Protein AF-A0A9E4BM17-F1 (afdb_monomer_lite)

Radius of gyration: 13.01 Å; chains: 1; bounding box: 36×26×31 Å

Secondary structure (DSSP, 8-state):
-HHHHHHHHHHH-----HHHHHHHHHHHHHHTT--HHHHHHHHHHHHHSSSS-S-HHHHHHHHHHHHHHHHHHHHHHHTT---HHHHHHHHHHHHHH------

Sequence (103 aa):
MILHYALRSVEETDSWTSAELQQLLRGLANRMEMRFRDFLFPLFVAVSGRPVALPLFDSLEFLERDVVRARLRSAIESLGGVSKKQAKSFEAEWPALHTAGAE

Structure (mmCIF, N/CA/C/O backbone):
data_AF-A0A9E4BM17-F1
#
_entry.id   AF-A0A9E4BM17-F1
#
loop_
_atom_site.group_PDB
_atom_site.id
_atom_site.type_symbol
_atom_site.label_atom_id
_atom_site.label_alt_id
_atom_site.label_comp_id
_atom_site.label_asym_id
_atom_site.label_entity_id
_atom_site.label_seq_id
_atom_site.pdbx_PDB_ins_code
_atom_site.Cartn_x
_atom_site.Cartn_y
_atom_site.Cartn_z
_atom_site.occupancy
_atom_site.B_iso_or_equiv
_atom_site.auth_seq_id
_atom_site.auth_comp_id
_atom_site.auth_asym_id
_atom_site.auth_atom_id
_atom_site.pdbx_PDB_model_num
ATOM 1 N N . MET A 1 1 ? -4.963 -0.643 7.888 1.00 82.06 1 MET A N 1
ATOM 2 C CA . MET A 1 1 ? -3.619 -0.204 8.316 1.00 82.06 1 MET A CA 1
ATOM 3 C C . MET A 1 1 ? -2.595 -0.390 7.199 1.00 82.06 1 MET A C 1
ATOM 5 O O . MET A 1 1 ? -2.213 0.612 6.620 1.00 82.06 1 MET A O 1
ATOM 9 N N . ILE A 1 2 ? -2.244 -1.624 6.802 1.00 86.56 2 ILE A N 1
ATOM 10 C CA . ILE A 1 2 ? -1.223 -1.895 5.758 1.00 86.56 2 ILE A CA 1
ATOM 11 C C . ILE A 1 2 ? -1.484 -1.128 4.452 1.00 86.56 2 ILE A C 1
ATOM 13 O O . ILE A 1 2 ? -0.619 -0.396 3.991 1.00 86.56 2 ILE A O 1
ATOM 17 N N . LEU A 1 3 ? -2.700 -1.224 3.897 1.00 87.94 3 LEU A N 1
ATOM 18 C CA . LEU A 1 3 ? -3.060 -0.529 2.651 1.00 87.94 3 LEU A CA 1
ATOM 19 C C . LEU A 1 3 ? -2.994 0.999 2.758 1.00 87.94 3 LEU A C 1
ATOM 21 O O . LEU A 1 3 ? -2.708 1.662 1.770 1.00 87.94 3 LEU A O 1
ATOM 25 N N . HIS A 1 4 ? -3.248 1.552 3.946 1.00 88.31 4 HIS A N 1
ATOM 26 C CA . HIS A 1 4 ? -3.225 2.996 4.169 1.00 88.31 4 HIS A CA 1
ATOM 27 C C . HIS A 1 4 ? -1.789 3.528 4.160 1.00 88.31 4 HIS A C 1
ATOM 29 O O . HIS A 1 4 ? -1.492 4.484 3.453 1.00 88.31 4 HIS A O 1
ATOM 35 N N . TYR A 1 5 ? -0.887 2.859 4.884 1.00 88.56 5 TYR A N 1
ATOM 36 C CA . TYR A 1 5 ? 0.533 3.203 4.882 1.00 88.56 5 TYR A CA 1
ATOM 37 C C . TYR A 1 5 ? 1.187 2.942 3.528 1.00 88.56 5 TYR A C 1
ATOM 39 O O . TYR A 1 5 ? 1.942 3.781 3.054 1.00 88.56 5 TYR A O 1
ATOM 47 N N . ALA A 1 6 ? 0.839 1.833 2.868 1.00 89.19 6 ALA A N 1
ATOM 48 C CA . ALA A 1 6 ? 1.316 1.558 1.521 1.00 89.19 6 ALA A CA 1
ATOM 49 C C . ALA A 1 6 ? 0.883 2.663 0.550 1.00 89.19 6 ALA A C 1
ATOM 51 O O . ALA A 1 6 ? 1.746 3.226 -0.111 1.00 89.19 6 ALA A O 1
ATOM 52 N N . LEU A 1 7 ? -0.410 3.027 0.520 1.00 90.12 7 LEU A N 1
ATOM 53 C CA . LEU A 1 7 ? -0.930 4.118 -0.315 1.00 90.12 7 LEU A CA 1
ATOM 54 C C . LEU A 1 7 ? -0.147 5.415 -0.101 1.00 90.12 7 LEU A C 1
ATOM 56 O O . LEU A 1 7 ? 0.251 6.048 -1.073 1.00 90.12 7 LEU A O 1
ATOM 60 N N . ARG A 1 8 ? 0.108 5.777 1.156 1.00 88.94 8 ARG A N 1
ATOM 61 C CA . ARG A 1 8 ? 0.819 7.009 1.489 1.00 88.94 8 ARG A CA 1
ATOM 62 C C . ARG A 1 8 ? 2.285 6.975 1.048 1.00 88.94 8 ARG A C 1
ATOM 64 O O . ARG A 1 8 ? 2.749 7.931 0.440 1.00 88.94 8 ARG A O 1
ATOM 71 N N . SER A 1 9 ? 2.979 5.845 1.216 1.00 87.81 9 SER A N 1
ATOM 72 C CA . SER A 1 9 ? 4.351 5.697 0.710 1.00 87.81 9 SER A CA 1
ATOM 73 C C . SER A 1 9 ? 4.427 5.812 -0.817 1.00 87.81 9 SER A C 1
ATOM 75 O O . SER A 1 9 ? 5.268 6.549 -1.325 1.00 87.81 9 SER A O 1
ATOM 77 N N . VAL A 1 10 ? 3.535 5.152 -1.573 1.00 87.56 10 VAL A N 1
ATOM 78 C CA . VAL A 1 10 ? 3.502 5.320 -3.045 1.00 87.56 10 VAL A CA 1
ATOM 79 C C . VAL A 1 10 ? 3.001 6.705 -3.481 1.00 87.56 10 VAL A C 1
ATOM 81 O O . VAL A 1 10 ? 3.262 7.147 -4.604 1.00 87.56 10 VAL A O 1
ATOM 84 N N . GLU A 1 11 ? 2.298 7.434 -2.614 1.00 86.56 11 GLU A N 1
ATOM 85 C CA . GLU A 1 11 ? 1.935 8.831 -2.846 1.00 86.56 11 GLU A CA 1
ATOM 86 C C . GLU A 1 11 ? 3.101 9.801 -2.673 1.00 86.56 11 GLU A C 1
ATOM 88 O O . GLU A 1 11 ? 3.075 10.827 -3.339 1.00 86.56 11 GLU A O 1
ATOM 93 N N . GLU A 1 12 ? 4.125 9.474 -1.892 1.00 86.25 12 GLU A N 1
ATOM 94 C CA . GLU A 1 12 ? 5.310 10.320 -1.672 1.00 86.25 12 GLU A CA 1
ATOM 95 C C . GLU A 1 12 ? 6.484 9.964 -2.599 1.00 86.25 12 GLU A C 1
ATOM 97 O O . GLU A 1 12 ? 7.419 10.740 -2.738 1.00 86.25 12 GLU A O 1
ATOM 102 N N . THR A 1 13 ? 6.435 8.809 -3.270 1.00 85.31 13 THR A N 1
ATOM 103 C CA . THR A 1 13 ? 7.521 8.360 -4.157 1.00 85.31 13 THR A CA 1
ATOM 104 C C . THR A 1 13 ? 7.497 9.086 -5.503 1.00 85.31 13 THR A C 1
ATOM 106 O O . THR A 1 13 ? 6.473 9.067 -6.190 1.00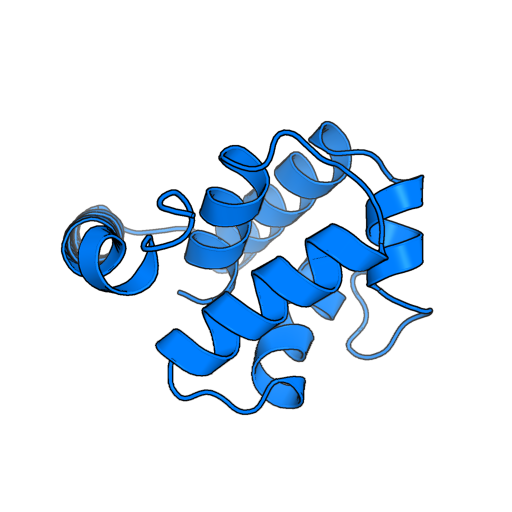 85.31 13 THR A O 1
ATOM 109 N N . ASP A 1 14 ? 8.632 9.646 -5.926 1.00 83.06 14 ASP A N 1
ATOM 110 C CA . ASP A 1 14 ? 8.798 10.229 -7.267 1.00 83.06 14 ASP A CA 1
ATOM 111 C C . ASP A 1 14 ? 9.242 9.198 -8.320 1.00 83.06 14 ASP A C 1
ATOM 113 O O . ASP A 1 14 ? 8.807 9.255 -9.470 1.00 83.06 14 ASP A O 1
ATOM 117 N N . SER A 1 15 ? 10.055 8.214 -7.923 1.00 85.19 15 SER A N 1
ATOM 118 C CA . SER A 1 15 ? 10.532 7.130 -8.792 1.00 85.19 15 SER A CA 1
ATOM 119 C C . SER A 1 15 ? 9.530 5.973 -8.872 1.00 85.19 15 SER A C 1
ATOM 121 O O . SER A 1 15 ? 9.245 5.316 -7.873 1.00 85.19 15 SER A O 1
ATOM 123 N N . TRP A 1 16 ? 9.019 5.670 -10.068 1.00 88.88 16 TRP A N 1
ATOM 124 C CA . TRP A 1 16 ? 8.026 4.606 -10.279 1.00 88.88 16 TRP A CA 1
ATOM 125 C C . TRP A 1 16 ? 8.597 3.415 -11.057 1.00 88.88 16 TRP A C 1
ATOM 127 O O . TRP A 1 16 ? 8.242 3.190 -12.209 1.00 88.88 16 TRP A O 1
ATOM 137 N N . THR A 1 17 ? 9.498 2.654 -10.432 1.00 89.75 17 THR A N 1
ATOM 138 C CA . THR A 1 17 ? 10.072 1.425 -11.014 1.00 89.75 17 THR A CA 1
ATOM 139 C C . THR A 1 17 ? 9.853 0.232 -10.088 1.00 89.75 17 THR A C 1
ATOM 141 O O . THR A 1 17 ? 9.766 0.390 -8.868 1.00 89.75 17 THR A O 1
ATOM 144 N N . SER A 1 18 ? 9.789 -0.983 -10.639 1.00 88.94 18 SER A N 1
ATOM 145 C CA . SER A 1 18 ? 9.589 -2.221 -9.872 1.00 88.94 18 SER A CA 1
ATOM 146 C C . SER A 1 18 ? 10.624 -2.379 -8.743 1.00 88.94 18 SER A C 1
ATOM 148 O O . SER A 1 18 ? 10.269 -2.714 -7.609 1.00 88.94 18 SER A O 1
ATOM 150 N N . ALA A 1 19 ? 11.892 -2.036 -9.007 1.00 90.06 19 ALA A N 1
ATOM 151 C CA . ALA A 1 19 ? 12.974 -2.103 -8.023 1.00 90.06 19 ALA A CA 1
ATOM 152 C C . ALA A 1 19 ? 12.786 -1.123 -6.848 1.00 90.06 19 ALA A C 1
ATOM 154 O O . ALA A 1 19 ? 12.857 -1.541 -5.688 1.00 90.06 19 ALA A O 1
ATOM 155 N N . GLU A 1 20 ? 12.492 0.147 -7.140 1.00 89.88 20 GLU A N 1
ATOM 156 C CA . GLU A 1 20 ? 12.271 1.192 -6.129 1.00 89.88 20 GLU A CA 1
ATOM 157 C C . GLU A 1 20 ? 11.027 0.892 -5.288 1.00 89.88 20 GLU A C 1
ATOM 159 O O . GLU A 1 20 ? 11.066 0.924 -4.057 1.00 89.88 20 GLU A O 1
ATOM 164 N N . LEU A 1 2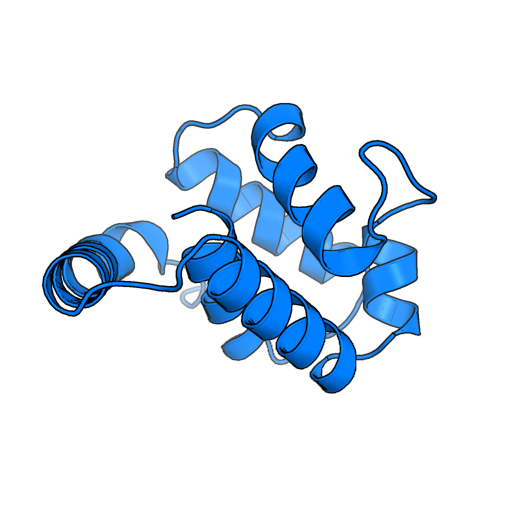1 ? 9.932 0.482 -5.938 1.00 89.69 21 LEU A N 1
ATOM 165 C CA . LEU A 1 21 ? 8.697 0.081 -5.265 1.00 89.69 21 LEU A CA 1
ATOM 166 C C . LEU A 1 21 ? 8.927 -1.109 -4.328 1.00 89.69 21 LEU A C 1
ATOM 168 O O . LEU A 1 21 ? 8.405 -1.136 -3.211 1.00 89.69 21 LEU A O 1
ATOM 172 N N . GLN A 1 22 ? 9.731 -2.087 -4.751 1.00 90.50 22 GLN A N 1
ATOM 173 C CA . GLN A 1 22 ? 10.091 -3.218 -3.905 1.00 90.50 22 GLN A CA 1
ATOM 174 C C . GLN A 1 22 ? 10.911 -2.780 -2.688 1.00 90.50 22 GLN A C 1
ATOM 176 O O . GLN A 1 22 ? 10.638 -3.248 -1.579 1.00 90.50 22 GLN A O 1
ATOM 181 N N . GLN A 1 23 ? 11.909 -1.913 -2.869 1.00 90.69 23 GLN A N 1
ATOM 182 C CA . GLN A 1 23 ? 12.744 -1.411 -1.776 1.00 90.69 23 GLN A CA 1
ATOM 183 C C . GLN A 1 23 ? 11.921 -0.601 -0.773 1.00 90.69 23 GLN A C 1
ATOM 185 O O . GLN A 1 23 ? 11.996 -0.853 0.432 1.00 90.69 23 GLN A O 1
ATOM 190 N N . LEU A 1 24 ? 11.075 0.298 -1.266 1.00 90.38 24 LEU A N 1
ATOM 191 C CA . LEU A 1 24 ? 10.183 1.128 -0.468 1.00 90.38 24 LEU A CA 1
ATOM 192 C C . LEU A 1 24 ? 9.202 0.293 0.359 1.00 90.38 24 LEU A C 1
ATOM 194 O O . LEU A 1 24 ? 9.126 0.447 1.581 1.00 90.38 24 LEU A O 1
ATOM 198 N N . LEU A 1 25 ? 8.494 -0.645 -0.275 1.00 89.69 25 LEU A N 1
ATOM 199 C CA . LEU A 1 25 ? 7.524 -1.502 0.410 1.00 89.69 25 LEU A CA 1
ATOM 200 C C . LEU A 1 25 ? 8.202 -2.469 1.388 1.00 89.69 25 LEU A C 1
ATOM 202 O O . LEU A 1 25 ? 7.643 -2.781 2.439 1.00 89.69 25 LEU A O 1
ATOM 206 N N . ARG A 1 26 ? 9.423 -2.924 1.086 1.00 90.12 26 ARG A N 1
ATOM 207 C CA . ARG A 1 26 ? 10.226 -3.738 2.009 1.00 90.12 26 ARG A CA 1
ATOM 208 C C . ARG A 1 26 ? 10.685 -2.934 3.220 1.00 90.12 26 ARG A C 1
ATOM 210 O O . ARG A 1 26 ? 10.604 -3.443 4.335 1.00 90.12 26 ARG A O 1
ATOM 217 N N . GLY A 1 27 ? 11.128 -1.694 3.020 1.00 90.38 27 GLY A N 1
ATOM 218 C CA . GLY A 1 27 ? 11.482 -0.776 4.102 1.00 90.38 27 GLY A CA 1
ATOM 219 C C . GLY A 1 27 ? 10.294 -0.508 5.023 1.00 90.38 27 GLY A C 1
ATOM 220 O O . GLY A 1 27 ? 10.424 -0.610 6.241 1.00 90.38 27 GLY A O 1
ATOM 221 N N . LEU A 1 28 ? 9.114 -0.270 4.445 1.00 90.06 28 LEU A N 1
ATOM 222 C CA . LEU A 1 28 ? 7.882 -0.102 5.211 1.00 90.06 28 LEU A CA 1
ATOM 223 C C . LEU A 1 28 ? 7.526 -1.367 6.008 1.00 90.06 28 LEU A C 1
ATOM 225 O O . LEU A 1 28 ? 7.255 -1.271 7.201 1.00 90.06 28 LEU A O 1
ATOM 229 N N . ALA A 1 29 ? 7.584 -2.552 5.392 1.00 90.50 29 ALA A N 1
ATOM 230 C CA . ALA A 1 29 ? 7.314 -3.813 6.086 1.00 90.50 29 ALA A CA 1
ATOM 231 C C . ALA A 1 29 ? 8.267 -4.048 7.272 1.00 90.50 29 ALA A C 1
ATOM 233 O O . ALA A 1 29 ? 7.818 -4.463 8.339 1.00 90.50 29 ALA A O 1
ATOM 234 N N . ASN A 1 30 ? 9.556 -3.732 7.103 1.00 89.94 30 ASN A N 1
ATOM 235 C CA . ASN A 1 30 ? 10.550 -3.828 8.172 1.00 89.94 30 ASN A CA 1
ATOM 236 C C . ASN A 1 30 ? 10.237 -2.873 9.333 1.00 89.94 30 ASN A C 1
ATOM 238 O O . ASN A 1 30 ? 10.304 -3.289 10.484 1.00 89.94 30 ASN A O 1
ATOM 242 N N . ARG A 1 31 ? 9.856 -1.619 9.048 1.00 88.06 31 ARG A N 1
ATOM 243 C CA . ARG A 1 31 ? 9.479 -0.634 10.083 1.00 88.06 31 ARG A CA 1
ATOM 244 C C . ARG A 1 31 ? 8.194 -0.999 10.819 1.00 88.06 31 ARG A C 1
ATOM 246 O O . ARG A 1 31 ? 8.040 -0.661 11.982 1.00 88.06 31 ARG A O 1
ATOM 253 N N . MET A 1 32 ? 7.289 -1.708 10.151 1.00 87.56 32 MET A N 1
ATOM 254 C CA . MET A 1 32 ? 6.093 -2.273 10.775 1.00 87.56 32 MET A CA 1
ATOM 255 C C . MET A 1 32 ? 6.375 -3.583 11.534 1.00 87.56 32 MET A C 1
ATOM 257 O O . MET A 1 32 ? 5.438 -4.183 12.051 1.00 87.5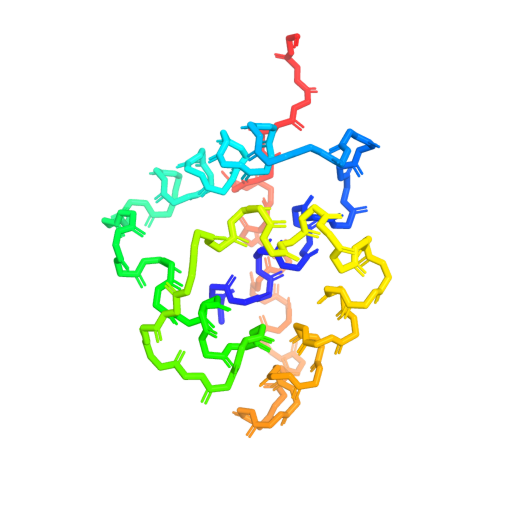6 32 MET A O 1
ATOM 261 N N . GLU A 1 33 ? 7.630 -4.053 11.561 1.00 88.06 33 GLU A N 1
ATOM 262 C CA . GLU A 1 33 ? 8.049 -5.336 12.145 1.00 88.06 33 GLU A CA 1
ATOM 263 C C . GLU A 1 33 ? 7.257 -6.535 11.588 1.00 88.06 33 GLU A C 1
ATOM 265 O O . GLU A 1 33 ? 6.991 -7.530 12.265 1.00 88.06 33 GLU A O 1
ATOM 270 N N . MET A 1 34 ? 6.870 -6.452 10.311 1.00 88.81 34 MET A N 1
ATOM 271 C CA . MET A 1 34 ? 6.068 -7.464 9.632 1.00 88.81 34 MET A CA 1
ATOM 272 C C . MET A 1 34 ? 6.912 -8.294 8.672 1.00 88.81 34 MET A C 1
ATOM 274 O O . MET A 1 34 ? 7.776 -7.794 7.949 1.00 88.81 34 MET A O 1
ATOM 278 N N . ARG A 1 35 ? 6.589 -9.587 8.562 1.00 88.00 35 ARG A N 1
ATOM 279 C CA . ARG A 1 35 ? 7.149 -10.419 7.494 1.00 88.00 35 ARG A CA 1
ATOM 280 C C . ARG A 1 35 ? 6.684 -9.876 6.148 1.00 88.00 35 ARG A C 1
ATOM 282 O O . ARG A 1 35 ? 5.488 -9.716 5.915 1.00 88.00 35 ARG A O 1
ATOM 289 N N . PHE A 1 36 ? 7.624 -9.689 5.224 1.00 87.75 36 PHE A N 1
ATOM 290 C CA . PHE A 1 36 ? 7.336 -9.114 3.908 1.00 87.75 36 PHE A CA 1
ATOM 291 C C . PHE A 1 36 ? 6.223 -9.855 3.148 1.00 87.75 36 PHE A C 1
ATOM 293 O O . PHE A 1 36 ? 5.380 -9.231 2.516 1.00 87.75 36 PHE A O 1
ATOM 300 N N . ARG A 1 37 ? 6.155 -11.187 3.271 1.00 85.25 37 ARG A N 1
ATOM 301 C CA . ARG A 1 37 ? 5.078 -11.998 2.678 1.00 85.25 37 ARG A CA 1
ATOM 302 C C . ARG A 1 37 ? 3.688 -11.605 3.196 1.00 85.25 37 ARG A C 1
ATOM 304 O O . ARG A 1 37 ? 2.764 -11.480 2.398 1.00 85.25 37 ARG A O 1
ATOM 311 N N . ASP A 1 38 ? 3.558 -11.406 4.505 1.00 87.31 38 ASP A N 1
ATOM 312 C CA . ASP A 1 38 ? 2.283 -11.073 5.151 1.00 87.31 38 ASP A CA 1
ATOM 313 C C . ASP A 1 38 ? 1.871 -9.629 4.831 1.00 87.31 38 ASP A C 1
ATOM 315 O O . ASP A 1 38 ? 0.690 -9.334 4.666 1.00 87.31 38 ASP A O 1
ATOM 319 N N . PHE A 1 39 ? 2.857 -8.742 4.670 1.00 89.38 39 PHE A N 1
ATOM 320 C CA . PHE A 1 39 ? 2.656 -7.368 4.217 1.00 89.38 39 PHE A CA 1
ATOM 321 C C . PHE A 1 39 ? 2.175 -7.290 2.757 1.00 89.38 39 PHE A C 1
ATOM 323 O O . PHE A 1 39 ? 1.294 -6.493 2.437 1.00 89.38 39 PHE A O 1
ATOM 330 N N . LEU A 1 40 ? 2.714 -8.128 1.865 1.00 87.88 40 LEU A N 1
ATOM 331 C CA . LEU A 1 40 ? 2.345 -8.122 0.445 1.00 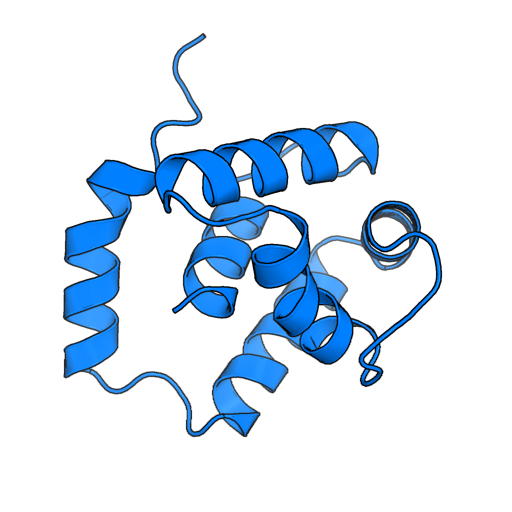87.88 40 LEU A CA 1
ATOM 332 C C . LEU A 1 40 ? 0.964 -8.717 0.169 1.00 87.88 40 LEU A C 1
ATOM 334 O O . LEU A 1 40 ? 0.319 -8.323 -0.798 1.00 87.88 40 LEU A O 1
ATOM 338 N N . PHE A 1 41 ? 0.488 -9.646 0.996 1.00 88.12 41 PHE A N 1
ATOM 339 C CA . PHE A 1 41 ? -0.807 -10.298 0.799 1.00 88.12 41 PHE A CA 1
ATOM 340 C C . PHE A 1 41 ? -1.983 -9.318 0.574 1.00 88.12 41 PHE A C 1
ATOM 342 O O . PHE A 1 41 ? -2.669 -9.437 -0.444 1.00 88.12 41 PHE A O 1
ATOM 349 N N . PRO A 1 42 ? -2.220 -8.308 1.435 1.00 89.12 42 PRO A N 1
ATOM 350 C CA . PRO A 1 42 ? -3.276 -7.325 1.192 1.00 89.12 42 PRO A CA 1
ATOM 351 C C . PRO A 1 42 ? -3.029 -6.470 -0.060 1.00 89.12 42 PRO A C 1
ATOM 353 O O . PRO A 1 42 ? -3.994 -6.093 -0.718 1.00 89.12 42 PRO A O 1
ATOM 356 N N . LEU A 1 43 ? -1.772 -6.194 -0.428 1.00 88.50 43 LEU A N 1
ATOM 357 C CA . LEU A 1 43 ? -1.432 -5.471 -1.662 1.00 88.50 43 LEU A CA 1
ATOM 358 C C . LEU A 1 43 ? -1.792 -6.278 -2.915 1.00 88.50 43 LEU A C 1
ATOM 360 O O . LEU A 1 43 ? -2.361 -5.723 -3.853 1.00 88.50 43 LEU A O 1
ATOM 364 N N . PHE A 1 44 ? -1.539 -7.590 -2.914 1.00 88.50 44 PHE A N 1
ATOM 365 C CA . PHE A 1 44 ? -1.964 -8.480 -3.997 1.00 88.50 44 PHE A CA 1
ATOM 366 C C . PHE A 1 44 ? -3.474 -8.424 -4.206 1.00 88.50 44 PHE A C 1
ATOM 368 O O . PHE A 1 44 ? -3.932 -8.229 -5.334 1.00 88.50 44 PHE A O 1
ATOM 375 N N . VAL A 1 45 ? -4.245 -8.531 -3.123 1.00 89.00 45 VAL A N 1
ATOM 376 C CA . VAL A 1 45 ? -5.709 -8.483 -3.188 1.00 89.00 45 VAL A CA 1
ATOM 377 C C . VAL A 1 45 ? -6.191 -7.104 -3.642 1.00 89.00 45 VAL A C 1
ATOM 379 O O . VAL A 1 45 ? -7.050 -7.028 -4.515 1.00 89.00 45 VAL A O 1
ATOM 382 N N . ALA A 1 46 ? -5.609 -6.020 -3.128 1.00 89.50 46 ALA A N 1
ATOM 383 C CA . ALA A 1 46 ? -6.002 -4.660 -3.492 1.00 89.50 46 ALA A CA 1
ATOM 384 C C . ALA A 1 46 ? -5.716 -4.316 -4.964 1.00 89.50 46 ALA A C 1
ATOM 386 O O . ALA A 1 46 ? -6.499 -3.614 -5.597 1.00 89.50 46 ALA A O 1
ATOM 387 N N . VAL A 1 47 ? -4.606 -4.807 -5.522 1.00 88.12 47 VAL A N 1
ATOM 388 C CA . VAL A 1 47 ? -4.186 -4.477 -6.892 1.00 88.12 47 VAL A CA 1
ATOM 389 C C . VAL A 1 47 ? -4.771 -5.447 -7.911 1.00 88.12 47 VAL A C 1
ATOM 391 O O . VAL A 1 47 ? -5.229 -5.016 -8.966 1.00 88.12 47 VAL A O 1
ATOM 394 N N . SER A 1 48 ? -4.744 -6.750 -7.635 1.00 85.62 48 SER A N 1
ATOM 395 C CA . SER A 1 48 ? -5.103 -7.794 -8.606 1.00 85.62 48 SER A CA 1
ATOM 396 C C . SER A 1 48 ? -6.452 -8.465 -8.338 1.00 85.62 48 SER A C 1
ATOM 398 O O . SER A 1 48 ? -6.926 -9.234 -9.174 1.00 85.62 48 SER A O 1
ATOM 400 N N . GLY A 1 49 ? -7.063 -8.227 -7.173 1.00 84.00 49 GLY A N 1
ATOM 401 C CA . GLY A 1 49 ? -8.271 -8.932 -6.737 1.00 84.00 49 GLY A CA 1
ATOM 402 C C . GLY A 1 49 ? -8.045 -10.412 -6.409 1.00 84.00 49 GLY A C 1
ATOM 403 O O . GLY A 1 49 ? -9.008 -11.140 -6.185 1.00 84.00 49 GLY A O 1
ATOM 404 N N . ARG A 1 50 ? -6.791 -10.888 -6.400 1.00 81.19 50 ARG A N 1
ATOM 405 C CA . ARG A 1 50 ? -6.422 -12.288 -6.147 1.00 81.19 50 ARG A CA 1
ATOM 406 C C . ARG A 1 50 ? -5.377 -12.378 -5.026 1.00 81.19 50 ARG A C 1
ATOM 408 O O . ARG A 1 50 ? -4.540 -11.488 -4.913 1.00 81.19 50 ARG A O 1
ATOM 415 N N . PRO A 1 51 ? -5.391 -13.449 -4.208 1.00 74.75 51 PRO A N 1
ATOM 416 C CA . PRO A 1 51 ? -4.441 -13.632 -3.103 1.00 74.75 51 PRO A CA 1
ATOM 417 C C . PRO A 1 51 ? -3.018 -13.983 -3.565 1.00 74.75 51 PRO A C 1
ATOM 419 O O . PRO A 1 51 ? -2.069 -13.852 -2.798 1.00 74.75 51 PRO A O 1
ATOM 422 N N . VAL A 1 52 ? -2.870 -14.445 -4.809 1.00 71.19 52 VAL A N 1
ATOM 423 C CA . VAL A 1 52 ? -1.592 -14.748 -5.458 1.00 71.19 52 VAL A CA 1
ATOM 424 C C . VAL A 1 52 ? -1.689 -14.256 -6.898 1.00 71.19 52 VAL A C 1
ATOM 426 O O . VAL A 1 52 ? -2.658 -14.576 -7.592 1.00 71.19 52 VAL A O 1
ATOM 429 N N . ALA A 1 53 ? -0.710 -13.476 -7.349 1.00 57.25 53 ALA A N 1
ATOM 430 C CA . ALA A 1 53 ? -0.637 -12.987 -8.723 1.00 57.25 53 ALA A CA 1
ATOM 431 C C . ALA A 1 53 ? 0.816 -12.955 -9.232 1.00 57.25 53 ALA A C 1
ATOM 433 O O . ALA A 1 53 ? 1.738 -13.275 -8.481 1.00 57.25 53 ALA A O 1
ATOM 434 N N . LEU A 1 54 ? 0.964 -12.591 -10.516 1.00 59.56 54 LEU A N 1
ATOM 435 C CA . LEU A 1 54 ? 2.196 -12.227 -11.245 1.00 59.56 54 LEU A CA 1
ATOM 436 C C . LEU A 1 54 ? 3.175 -11.386 -10.393 1.00 59.56 54 LEU A C 1
ATOM 438 O O . LEU A 1 54 ? 2.756 -10.879 -9.351 1.00 59.56 54 LEU A O 1
ATOM 442 N N . PRO A 1 55 ? 4.449 -11.184 -10.801 1.00 82.25 55 PRO A N 1
ATOM 443 C CA . PRO A 1 55 ? 5.354 -10.284 -10.079 1.00 82.25 55 PRO A CA 1
ATOM 444 C C . PRO A 1 55 ? 4.668 -8.936 -9.796 1.00 82.25 55 PRO A C 1
ATOM 446 O O . PRO A 1 55 ? 4.376 -8.157 -10.706 1.00 82.25 55 PRO A O 1
ATOM 449 N N . LEU A 1 56 ? 4.326 -8.714 -8.517 1.00 83.06 56 LEU A N 1
ATOM 450 C CA . LEU A 1 56 ? 3.465 -7.609 -8.086 1.00 83.06 56 LEU A CA 1
ATOM 451 C C . LEU A 1 56 ? 4.062 -6.282 -8.529 1.00 83.06 56 LEU A C 1
ATOM 453 O O . LEU A 1 56 ? 3.356 -5.455 -9.084 1.00 83.06 56 LEU A O 1
ATOM 457 N N . PHE A 1 57 ? 5.361 -6.114 -8.306 1.00 88.12 57 PHE A N 1
ATOM 458 C CA . PHE A 1 57 ? 6.090 -4.887 -8.599 1.00 88.12 57 PHE A CA 1
ATOM 459 C C . PHE A 1 57 ? 6.114 -4.571 -10.095 1.00 88.12 57 PHE A C 1
ATOM 461 O O . PHE A 1 57 ? 5.845 -3.434 -10.460 1.00 88.12 57 PHE A O 1
ATOM 468 N N . ASP A 1 58 ? 6.276 -5.576 -10.957 1.00 87.12 58 ASP A N 1
ATOM 469 C CA . ASP A 1 58 ? 6.200 -5.387 -12.412 1.00 87.12 58 ASP A CA 1
ATOM 470 C C . ASP A 1 58 ? 4.780 -4.997 -12.843 1.00 87.12 58 ASP A C 1
ATOM 472 O O . ASP A 1 58 ? 4.581 -4.171 -13.730 1.00 87.12 58 ASP A O 1
ATOM 476 N N . SER A 1 59 ? 3.766 -5.546 -12.167 1.00 87.94 59 SER A N 1
ATOM 477 C CA . SER A 1 59 ? 2.374 -5.145 -12.390 1.00 87.94 59 SER A CA 1
ATOM 478 C C . SER A 1 59 ? 2.112 -3.713 -11.911 1.00 87.94 59 SER A C 1
ATOM 480 O O . SER A 1 59 ? 1.356 -2.991 -12.550 1.00 87.94 59 SER A O 1
ATOM 482 N N . LEU A 1 60 ? 2.716 -3.292 -10.794 1.00 88.12 60 LEU A N 1
ATOM 483 C CA . LEU A 1 60 ? 2.612 -1.926 -10.272 1.00 88.12 60 LEU A CA 1
ATOM 484 C C . LEU A 1 60 ? 3.295 -0.917 -11.199 1.00 88.12 60 LEU A C 1
ATOM 486 O O . LEU A 1 60 ? 2.742 0.154 -11.440 1.00 88.12 60 LEU A O 1
ATOM 490 N N . GLU A 1 61 ? 4.467 -1.265 -11.727 1.00 90.25 61 GLU A N 1
ATOM 491 C CA . GLU A 1 61 ? 5.184 -0.464 -12.717 1.00 90.25 61 GLU A CA 1
ATOM 492 C C . GLU A 1 61 ? 4.357 -0.328 -14.001 1.00 90.25 61 GLU A C 1
ATOM 494 O O . GLU A 1 61 ? 4.107 0.789 -14.442 1.00 90.25 61 GLU A O 1
ATOM 499 N N . PHE A 1 62 ? 3.821 -1.436 -14.525 1.00 89.19 62 PHE A N 1
ATOM 500 C CA . PHE A 1 62 ? 2.988 -1.439 -15.732 1.00 89.19 62 PHE A CA 1
ATOM 501 C C . PHE A 1 62 ? 1.673 -0.657 -15.592 1.00 89.19 62 PHE A C 1
ATOM 503 O O . PHE A 1 62 ? 1.222 -0.031 -16.545 1.00 89.19 62 PHE A O 1
ATOM 510 N N . LEU A 1 63 ? 1.018 -0.722 -14.428 1.00 86.94 63 LEU A N 1
ATOM 511 C CA . LEU A 1 63 ? -0.262 -0.045 -14.192 1.00 86.94 63 LEU A CA 1
ATOM 512 C C . LEU A 1 63 ? -0.118 1.468 -13.988 1.00 86.94 63 LEU A C 1
ATOM 514 O O . LEU A 1 63 ? -1.129 2.160 -14.038 1.00 86.94 63 LEU A O 1
ATOM 518 N N . GLU A 1 64 ? 1.099 1.965 -13.768 1.00 85.12 64 GLU A N 1
ATOM 519 C CA . GLU A 1 64 ? 1.390 3.357 -13.421 1.00 85.12 64 GLU A CA 1
ATOM 520 C C . GLU A 1 64 ? 0.770 3.817 -12.081 1.00 85.12 64 GLU A C 1
ATOM 522 O O . GLU A 1 64 ? -0.134 3.209 -11.488 1.00 85.12 64 GLU A O 1
ATOM 527 N N . ARG A 1 65 ? 1.291 4.934 -11.566 1.00 88.25 65 ARG A N 1
ATOM 528 C CA . ARG A 1 65 ? 1.019 5.441 -10.213 1.00 88.25 65 ARG A CA 1
ATOM 529 C C . ARG A 1 65 ? -0.452 5.716 -9.941 1.00 88.25 65 ARG A C 1
ATOM 531 O O . ARG A 1 65 ? -0.959 5.373 -8.870 1.00 88.25 65 ARG A O 1
ATOM 538 N N . ASP A 1 66 ? -1.151 6.316 -10.894 1.00 89.31 66 ASP A N 1
ATOM 539 C CA . ASP A 1 66 ? -2.522 6.772 -10.670 1.00 89.31 66 ASP A CA 1
ATOM 540 C C . ASP A 1 66 ? -3.523 5.616 -10.606 1.00 89.31 66 ASP A C 1
ATOM 542 O O . ASP A 1 66 ? -4.417 5.620 -9.754 1.00 89.31 66 ASP A O 1
ATOM 546 N N . VAL A 1 67 ? -3.330 4.568 -11.413 1.00 90.44 67 VAL A N 1
ATOM 547 C CA . VAL A 1 67 ? -4.181 3.371 -11.358 1.00 90.44 67 VAL A CA 1
ATOM 548 C C . VAL A 1 67 ? -3.952 2.617 -10.053 1.00 90.44 67 VAL A C 1
ATOM 550 O O . VAL A 1 67 ? -4.916 2.201 -9.405 1.00 90.44 67 VAL A O 1
ATOM 553 N N . VAL A 1 68 ? -2.696 2.464 -9.627 1.00 91.06 68 VAL A N 1
ATOM 554 C CA . VAL A 1 68 ? -2.365 1.807 -8.355 1.00 91.06 68 VAL A CA 1
ATOM 555 C C . VAL A 1 68 ? -2.983 2.559 -7.177 1.00 91.06 68 VAL A C 1
ATOM 557 O O . VAL A 1 68 ? -3.632 1.937 -6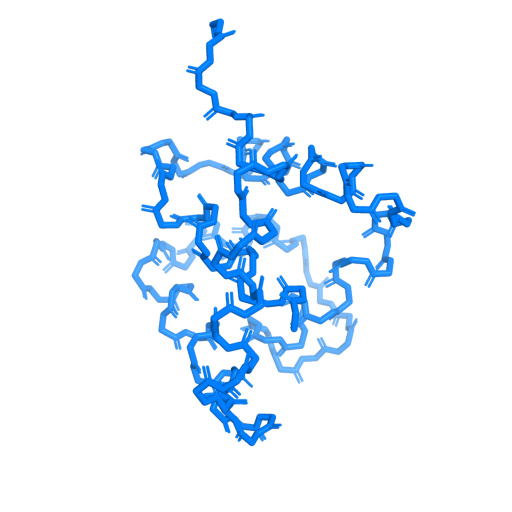.333 1.00 91.06 68 VAL A O 1
ATOM 560 N N . ARG A 1 69 ? -2.875 3.893 -7.140 1.00 90.50 69 ARG A N 1
ATOM 561 C CA . ARG A 1 69 ? -3.517 4.733 -6.114 1.00 90.50 69 ARG A CA 1
ATOM 562 C C . ARG A 1 69 ? -5.029 4.542 -6.078 1.00 90.50 69 ARG A C 1
ATOM 564 O O . ARG A 1 69 ? -5.592 4.337 -5.002 1.00 90.50 69 ARG A O 1
ATOM 571 N N . ALA A 1 70 ? -5.689 4.576 -7.236 1.00 91.56 70 ALA A N 1
ATOM 572 C CA . ALA A 1 70 ? -7.133 4.383 -7.326 1.00 91.56 70 ALA A CA 1
ATOM 573 C C . ALA A 1 70 ? -7.557 2.998 -6.807 1.00 91.56 70 ALA A C 1
ATOM 575 O O . ALA A 1 70 ? -8.505 2.894 -6.026 1.00 91.56 70 ALA A O 1
ATOM 576 N N . ARG A 1 71 ? -6.816 1.940 -7.164 1.00 91.81 71 ARG A N 1
ATOM 577 C CA . ARG A 1 71 ? -7.076 0.572 -6.685 1.00 91.81 71 ARG A CA 1
ATOM 578 C C . ARG A 1 71 ? -6.892 0.439 -5.177 1.00 91.81 71 ARG A C 1
ATOM 580 O O . ARG A 1 71 ? -7.753 -0.126 -4.510 1.00 91.81 71 ARG A O 1
ATOM 587 N N . LEU A 1 72 ? -5.822 1.006 -4.621 1.00 90.94 72 LEU A N 1
ATOM 588 C CA . LEU A 1 72 ? -5.583 0.997 -3.176 1.00 90.94 72 LEU A CA 1
ATOM 589 C C . LEU A 1 72 ? -6.685 1.737 -2.408 1.00 90.94 72 LEU A C 1
ATOM 591 O O . LEU A 1 72 ? -7.161 1.229 -1.395 1.00 90.94 72 LEU A O 1
ATOM 595 N N . ARG A 1 73 ? -7.136 2.897 -2.904 1.00 90.62 73 ARG A N 1
ATOM 596 C CA . ARG A 1 73 ? -8.262 3.639 -2.311 1.00 90.62 73 ARG A CA 1
ATOM 597 C C . ARG A 1 73 ? -9.555 2.831 -2.356 1.00 90.62 73 ARG A C 1
ATOM 599 O O . ARG A 1 73 ? -10.192 2.662 -1.321 1.00 90.62 73 ARG A O 1
ATOM 606 N N . SER A 1 74 ? -9.882 2.250 -3.508 1.00 90.88 74 SER A N 1
ATOM 607 C CA . SER A 1 74 ? -11.067 1.399 -3.661 1.00 90.88 74 SER A CA 1
ATOM 608 C C . SER A 1 74 ? -11.031 0.171 -2.740 1.00 90.88 74 SER A C 1
ATOM 610 O O . SER A 1 74 ? -12.043 -0.192 -2.137 1.00 90.88 74 SER A O 1
ATOM 612 N N . ALA A 1 75 ? -9.859 -0.443 -2.558 1.00 90.94 75 ALA A N 1
ATOM 613 C CA . ALA A 1 75 ? -9.684 -1.555 -1.629 1.00 90.94 75 ALA A CA 1
ATOM 614 C C . ALA A 1 75 ? -9.894 -1.125 -0.167 1.00 90.94 75 ALA A C 1
ATOM 616 O O . ALA A 1 75 ? -10.526 -1.845 0.602 1.00 90.94 75 ALA A O 1
ATOM 617 N N . ILE A 1 76 ? -9.409 0.060 0.219 1.00 89.12 76 ILE A N 1
ATOM 618 C CA . ILE A 1 76 ? -9.641 0.627 1.555 1.00 89.12 76 ILE A CA 1
ATOM 619 C C . ILE A 1 76 ? -11.135 0.888 1.785 1.00 89.12 76 ILE A C 1
ATOM 621 O O . ILE A 1 76 ? -11.657 0.531 2.839 1.00 89.12 76 ILE A O 1
ATOM 625 N N . GLU A 1 77 ? -11.833 1.468 0.809 1.00 89.44 77 GLU A N 1
ATOM 626 C CA . GLU A 1 77 ? -13.282 1.697 0.876 1.00 89.44 77 GLU A CA 1
ATOM 627 C C . GLU A 1 77 ? -14.060 0.382 0.997 1.00 89.44 77 GLU A C 1
ATOM 629 O O . GLU A 1 77 ? -14.944 0.264 1.845 1.00 89.44 77 GLU A O 1
ATOM 634 N N . SER A 1 78 ? -13.668 -0.640 0.232 1.00 88.00 78 SER A N 1
ATOM 635 C CA . SER A 1 78 ? -14.287 -1.973 0.260 1.00 88.00 78 SER A CA 1
ATOM 636 C C . SER A 1 78 ? -14.147 -2.673 1.616 1.00 88.00 78 SER A C 1
ATOM 638 O O . SER A 1 78 ? -15.000 -3.471 1.994 1.00 88.00 78 SER A O 1
ATOM 640 N N . LEU A 1 79 ? -13.096 -2.359 2.380 1.00 84.38 79 LEU A N 1
ATOM 641 C CA . LEU A 1 79 ? -12.883 -2.870 3.739 1.00 84.38 79 LEU A CA 1
ATOM 642 C C . LEU A 1 79 ? -13.694 -2.115 4.812 1.00 84.38 79 LEU A C 1
ATOM 644 O O . LEU A 1 79 ? -13.496 -2.353 6.003 1.00 84.38 79 LEU A O 1
ATOM 648 N N . GLY A 1 80 ? -14.599 -1.216 4.414 1.00 80.25 80 GLY A N 1
ATOM 649 C CA . GLY A 1 80 ? -15.386 -0.375 5.321 1.00 80.25 80 GLY A CA 1
ATOM 650 C C . GLY A 1 80 ? -14.785 1.014 5.557 1.00 80.25 80 GLY A C 1
ATOM 651 O O . GLY A 1 80 ? -15.245 1.736 6.443 1.00 80.25 80 GLY A O 1
ATOM 652 N N . GLY A 1 81 ? -13.777 1.401 4.768 1.00 80.44 81 GLY A N 1
ATOM 653 C CA . GLY A 1 81 ? -13.118 2.700 4.853 1.00 80.44 81 GLY A CA 1
ATOM 654 C C . GLY A 1 81 ? -12.252 2.874 6.103 1.00 80.44 81 GLY A C 1
ATOM 655 O O . GLY A 1 81 ? -12.013 1.950 6.880 1.00 80.44 81 GLY A O 1
ATOM 656 N N . VAL A 1 82 ? -11.753 4.096 6.298 1.00 79.00 82 VAL A N 1
ATOM 657 C CA . VAL A 1 82 ? -11.002 4.480 7.500 1.00 79.00 82 VAL A CA 1
ATOM 658 C C . VAL A 1 82 ? -11.872 5.417 8.332 1.00 79.00 82 VAL A C 1
ATOM 660 O O . VAL A 1 82 ? -12.212 6.514 7.894 1.00 79.00 82 VAL A O 1
ATOM 663 N N . SER A 1 83 ? -12.234 5.006 9.550 1.00 80.25 83 SER A N 1
ATOM 664 C CA . SER A 1 83 ? -12.963 5.880 10.478 1.00 80.25 83 SER A CA 1
ATOM 665 C C . SER A 1 83 ? -12.096 7.073 10.896 1.00 80.25 83 SER A C 1
ATOM 667 O O . SER A 1 83 ? -10.880 6.940 11.020 1.00 80.25 83 SER A O 1
ATOM 669 N N . LYS A 1 84 ? -12.704 8.224 11.220 1.00 74.12 84 LYS A N 1
ATOM 670 C CA . LYS A 1 84 ? -11.983 9.433 11.682 1.00 74.12 84 LYS A CA 1
ATOM 671 C C . LYS A 1 84 ? -11.024 9.153 12.849 1.00 74.12 84 LYS A C 1
ATOM 673 O O . LYS A 1 84 ? -9.961 9.759 12.935 1.00 74.12 84 LYS A O 1
ATOM 678 N N . LYS A 1 85 ? -11.374 8.207 13.730 1.00 79.81 85 LYS A N 1
ATOM 679 C CA . LYS A 1 85 ? -10.513 7.768 14.842 1.00 79.81 85 LYS A CA 1
ATOM 680 C C . LYS A 1 85 ? -9.280 6.999 14.353 1.00 79.81 85 LYS A C 1
ATOM 682 O O . LYS A 1 85 ? -8.188 7.219 14.861 1.00 79.81 85 LYS A O 1
ATOM 687 N N . GLN A 1 86 ? -9.462 6.116 13.372 1.00 79.44 86 GLN A N 1
ATOM 688 C CA . GLN A 1 86 ? -8.381 5.322 12.785 1.00 79.44 86 GLN A CA 1
ATOM 689 C C . GLN A 1 86 ? -7.465 6.188 11.924 1.00 79.44 86 GLN A C 1
ATOM 691 O O . GLN A 1 86 ? -6.257 6.057 12.043 1.00 79.44 86 GLN A O 1
ATOM 696 N N . ALA A 1 87 ? -8.018 7.121 11.143 1.00 78.44 87 ALA A N 1
ATOM 697 C CA . ALA A 1 87 ? -7.232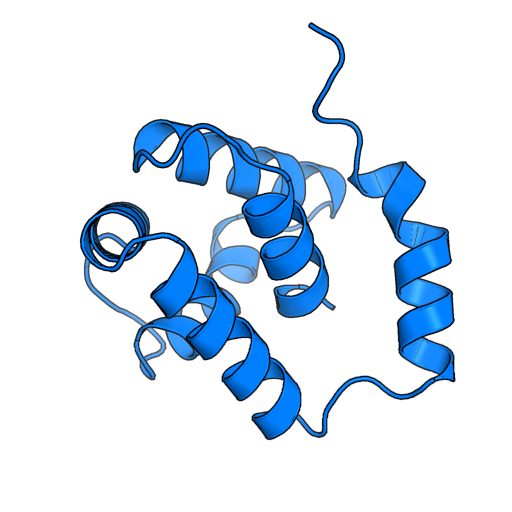 8.073 10.360 1.00 78.44 87 ALA A CA 1
ATOM 698 C C . ALA A 1 87 ? -6.304 8.893 11.266 1.00 78.44 87 ALA A C 1
ATOM 700 O O . ALA A 1 87 ? -5.111 8.967 11.009 1.00 78.44 87 ALA A O 1
ATOM 701 N N . LYS A 1 88 ? -6.827 9.406 12.388 1.00 79.44 88 LYS A N 1
ATOM 702 C CA . LYS A 1 88 ? -6.028 10.152 13.369 1.00 79.44 88 LYS A CA 1
ATOM 703 C C . LYS A 1 88 ? -4.944 9.296 14.040 1.00 79.44 88 LYS A C 1
ATOM 705 O O . LYS A 1 88 ? -3.862 9.806 14.305 1.00 79.44 88 LYS A O 1
ATOM 710 N N . SER A 1 89 ? -5.225 8.020 14.322 1.00 80.94 89 SER A N 1
ATOM 711 C CA . SER A 1 89 ? -4.214 7.079 14.839 1.00 80.94 89 SER A CA 1
ATOM 712 C C . SER A 1 89 ? -3.111 6.855 13.810 1.00 80.94 89 SER A C 1
ATOM 714 O O . SER A 1 89 ? -1.940 7.044 14.113 1.00 80.94 89 SER A O 1
ATOM 716 N N . PHE A 1 90 ? -3.492 6.567 12.564 1.00 82.00 90 PHE A N 1
ATOM 717 C CA . PHE A 1 90 ? -2.540 6.305 11.491 1.00 82.00 90 PHE A CA 1
ATOM 718 C C . PHE A 1 90 ? -1.702 7.537 11.144 1.00 82.00 90 PHE A C 1
ATOM 720 O O . PHE A 1 90 ? -0.515 7.407 10.874 1.00 82.00 90 PHE A O 1
ATOM 727 N N . GLU A 1 91 ? -2.274 8.741 11.206 1.00 79.44 91 GLU A N 1
ATOM 728 C CA . GLU A 1 91 ? -1.516 9.988 11.066 1.00 79.44 91 GLU A CA 1
ATOM 729 C C . GLU A 1 91 ? -0.531 10.214 12.215 1.00 79.44 91 GLU A C 1
ATOM 731 O O . GLU A 1 91 ? 0.559 10.721 11.975 1.00 79.44 91 GLU A O 1
ATOM 736 N N . ALA A 1 92 ? -0.881 9.832 13.446 1.00 81.94 92 ALA A N 1
ATOM 737 C CA . ALA A 1 92 ? 0.025 9.928 14.590 1.00 81.94 92 ALA A CA 1
ATOM 738 C C . ALA A 1 92 ? 1.163 8.894 14.528 1.00 81.94 92 ALA A C 1
ATOM 740 O O . ALA A 1 92 ? 2.271 9.167 14.981 1.00 81.94 92 ALA A O 1
ATOM 741 N N . GLU A 1 93 ? 0.895 7.720 13.960 1.00 81.75 93 GLU A N 1
ATOM 742 C CA . GLU A 1 93 ? 1.863 6.636 13.757 1.00 81.75 93 GLU A CA 1
ATOM 743 C C . GLU A 1 93 ? 2.742 6.859 12.513 1.00 81.75 93 GLU A C 1
ATOM 745 O O . GLU A 1 93 ? 3.862 6.350 12.446 1.00 81.75 93 GLU A O 1
ATOM 750 N N . TRP A 1 94 ? 2.272 7.649 11.538 1.00 80.81 94 TRP A N 1
ATOM 751 C CA . TRP A 1 94 ? 2.978 7.890 10.279 1.00 80.81 94 TRP A CA 1
ATOM 752 C C . TRP A 1 94 ? 4.409 8.408 10.454 1.00 80.81 94 TRP A C 1
ATOM 754 O O . TRP A 1 94 ? 5.292 7.825 9.835 1.00 80.81 94 TRP A O 1
ATOM 764 N N . PRO A 1 95 ? 4.710 9.409 11.305 1.00 79.19 95 PRO A N 1
ATOM 765 C CA . PRO A 1 95 ? 6.074 9.908 11.480 1.00 79.19 95 PRO A CA 1
ATOM 766 C C . PRO A 1 95 ? 7.094 8.828 11.867 1.00 79.19 95 PRO A C 1
ATOM 768 O O . PRO A 1 95 ? 8.241 8.901 11.434 1.00 79.19 95 PRO A O 1
ATOM 771 N N . ALA A 1 96 ? 6.683 7.810 12.633 1.00 79.94 96 ALA A N 1
ATOM 772 C CA . ALA A 1 96 ? 7.551 6.694 13.016 1.00 79.94 96 ALA A CA 1
ATOM 773 C C . ALA A 1 96 ? 7.818 5.720 11.851 1.00 79.94 96 ALA A C 1
ATOM 775 O O . ALA A 1 96 ? 8.832 5.027 11.831 1.00 79.94 96 ALA A O 1
ATOM 776 N N . LEU A 1 97 ? 6.915 5.676 10.868 1.00 77.25 97 LEU A N 1
ATOM 777 C CA . LEU A 1 97 ? 6.967 4.787 9.705 1.00 77.25 97 LEU A CA 1
ATOM 778 C C . LEU A 1 97 ? 7.429 5.494 8.417 1.00 77.25 97 LEU A C 1
ATOM 780 O O . LEU A 1 97 ? 7.798 4.819 7.453 1.00 77.25 97 LEU A O 1
ATOM 784 N N . HIS A 1 98 ? 7.403 6.827 8.395 1.00 68.00 98 HIS A N 1
ATOM 785 C CA . HIS A 1 98 ? 7.637 7.688 7.235 1.00 68.00 98 HIS A CA 1
ATOM 786 C C . HIS A 1 98 ? 9.116 7.934 6.938 1.00 68.00 98 HIS A C 1
ATOM 788 O O . HIS A 1 98 ? 9.411 8.487 5.891 1.00 68.00 98 HIS A O 1
ATOM 794 N N . THR A 1 99 ? 10.066 7.562 7.802 1.00 59.72 99 THR A N 1
ATOM 795 C CA . THR A 1 99 ? 11.492 7.860 7.571 1.00 59.72 99 THR A CA 1
ATOM 796 C C . THR A 1 99 ? 12.010 7.171 6.294 1.00 59.72 99 THR A C 1
ATOM 798 O O . THR A 1 99 ? 12.482 6.035 6.307 1.00 59.72 99 THR A O 1
ATOM 801 N N . ALA A 1 100 ? 11.853 7.859 5.170 1.00 48.12 100 ALA A N 1
ATOM 802 C CA . ALA A 1 100 ? 12.310 7.546 3.830 1.00 48.12 100 ALA A CA 1
ATOM 803 C C . ALA A 1 100 ? 12.444 8.897 3.112 1.00 48.12 100 ALA A C 1
ATOM 805 O O . ALA A 1 100 ? 11.536 9.357 2.430 1.00 48.12 100 ALA A O 1
ATOM 806 N N . GLY A 1 101 ? 13.561 9.570 3.391 1.00 43.03 101 GLY A N 1
ATOM 807 C CA . GLY A 1 101 ? 13.874 10.896 2.864 1.00 43.03 101 GLY A CA 1
ATOM 808 C C . GLY A 1 101 ? 14.973 11.609 3.652 1.00 43.03 101 GLY A C 1
ATOM 809 O O . GLY A 1 101 ? 14.812 12.774 3.993 1.00 43.03 101 GLY A O 1
ATOM 810 N N . ALA A 1 102 ? 16.047 10.904 4.012 1.00 32.50 102 ALA A N 1
ATOM 811 C CA . ALA A 1 102 ? 17.308 11.513 4.430 1.00 32.50 102 ALA A CA 1
ATOM 812 C C . ALA A 1 102 ? 18.425 10.485 4.237 1.00 32.50 102 ALA A C 1
ATOM 814 O O . ALA A 1 102 ? 18.874 9.886 5.207 1.00 32.50 102 ALA A O 1
ATOM 815 N N . GLU A 1 103 ? 18.754 10.227 2.971 1.00 29.88 103 GLU A N 1
ATOM 816 C CA . GLU A 1 103 ? 20.108 9.997 2.442 1.00 29.88 103 GLU A CA 1
ATOM 817 C C . GLU A 1 103 ? 20.052 9.964 0.911 1.00 29.88 103 GLU A C 1
ATOM 819 O O . GLU A 1 103 ? 19.173 9.254 0.371 1.00 29.88 103 GLU A O 1
#

pLDDT: mean 83.46, std 11.26, range [29.88, 91.81]

Foldseek 3Di:
DLLVLLLVQLVPDPDQALVVSVVSQVLLCVLVVHDSLVSCQLLCCLLPVDSDDDSSSVSSSVCDSVSSSVSSQVSCVVVVHADPVRVVVCVVCCVSRVPDPDD